Protein AF-A0A8T5FDN6-F1 (afdb_monomer)

Foldseek 3Di:
DDDPPVLQVQLVVQLVVVQWADPDLQKIWGAHPPDNDIWIGGNQAIPDPQLVVPDPPDDPDPRDGSRSSNVVVVCVVVVND

Nearest PDB structures (foldseek):
  6iip-assembly2_B  TM=3.396E-01  e=2.612E+00  Homo sapiens
  8eih-assembly1_E  TM=2.972E-01  e=5.352E+00  Homo sapiens
  5xsl-assembly1_A  TM=3.248E-01  e=6.508E+00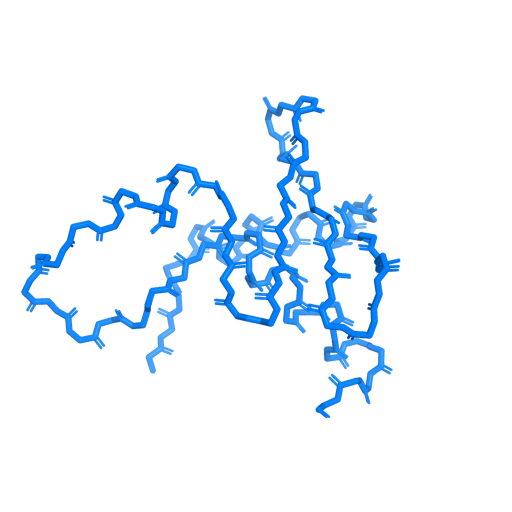  Rattus norvegicus
  6iiq-assembly1_C  TM=3.228E-01  e=9.625E+00  Homo sapiens

Solvent-accessible surface area (backbone atoms only — not comparable to full-atom values): 4900 Å² total; per-residue (Å²): 140,77,76,56,69,72,37,51,56,49,8,50,54,31,44,78,68,64,30,60,44,80,78,49,99,55,30,32,40,29,48,42,93,89,46,96,53,66,36,48,33,46,80,85,45,49,72,40,65,72,54,72,63,62,69,91,74,91,61,98,65,79,88,72,44,30,63,54,51,19,50,48,54,51,27,62,76,68,70,60,126

Secondary structure (DSSP, 8-state):
----HHHHHHHHHHHHTT-EEE-SSSEEEEE-TTSS-EEEEETTEE-SHHHHT----S-------HHHHHHHHHHHHTT--

Radius of gyration: 12.11 Å; Cα contacts (8 Å, |Δi|>4): 111; chains: 1; bounding box: 29×30×29 Å

Sequence (81 aa):
MVAEKRTIEKAIKVFESGGVEKIDNNSFQVKSINSERSHDVVENKCNCLGFKLYKHGDKKADRTCYHLEAVKLFKDSQGIS

Mean predicted aligned error: 6.21 Å

Structure (mmCIF, N/CA/C/O backbone):
data_AF-A0A8T5FDN6-F1
#
_entry.id   AF-A0A8T5FDN6-F1
#
loop_
_atom_site.group_PDB
_atom_site.id
_atom_site.type_symbol
_atom_site.label_atom_id
_atom_site.label_alt_id
_atom_site.label_comp_id
_atom_site.label_asym_id
_atom_site.label_entity_id
_atom_site.label_seq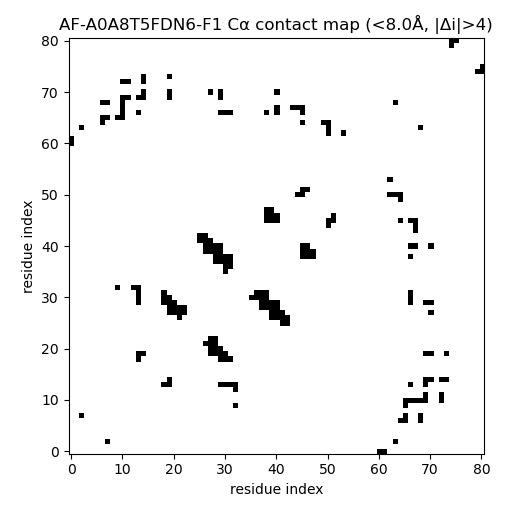_id
_atom_site.pdbx_PDB_ins_code
_atom_site.Cartn_x
_atom_site.Cartn_y
_atom_site.Cartn_z
_atom_site.occupancy
_atom_site.B_iso_or_equiv
_atom_site.auth_seq_id
_atom_site.auth_comp_id
_atom_site.auth_asym_id
_atom_site.auth_atom_id
_atom_site.pdbx_PDB_model_num
ATOM 1 N N . MET A 1 1 ? 10.623 -4.542 12.537 1.00 46.19 1 MET A N 1
ATOM 2 C CA . MET A 1 1 ? 10.737 -5.014 11.140 1.00 46.19 1 MET A CA 1
ATOM 3 C C . MET A 1 1 ? 10.233 -3.870 10.278 1.00 46.19 1 MET A C 1
ATOM 5 O O . MET A 1 1 ? 9.149 -3.385 10.558 1.00 46.19 1 MET A O 1
ATOM 9 N N . VAL A 1 2 ? 11.048 -3.342 9.365 1.00 55.12 2 VAL A N 1
ATOM 10 C CA . VAL A 1 2 ? 10.745 -2.118 8.599 1.00 55.12 2 VAL A CA 1
ATOM 11 C C . VAL A 1 2 ? 10.710 -2.505 7.127 1.00 55.12 2 VAL A C 1
ATOM 13 O O . VAL A 1 2 ? 11.602 -3.225 6.675 1.00 55.12 2 VAL A O 1
ATOM 16 N N . ALA A 1 3 ? 9.668 -2.094 6.400 1.00 63.16 3 ALA A N 1
ATOM 17 C CA . ALA A 1 3 ? 9.616 -2.292 4.955 1.00 63.16 3 ALA A CA 1
ATOM 18 C C . ALA A 1 3 ? 10.867 -1.679 4.304 1.00 63.16 3 ALA A C 1
ATOM 20 O O . ALA A 1 3 ? 11.411 -0.695 4.802 1.00 63.16 3 ALA A O 1
ATOM 21 N N . GLU A 1 4 ? 11.348 -2.243 3.195 1.00 76.56 4 GLU A N 1
ATOM 22 C CA . GLU A 1 4 ? 12.564 -1.722 2.559 1.00 76.56 4 GLU A CA 1
ATOM 23 C C . GLU A 1 4 ? 12.441 -0.222 2.240 1.00 76.56 4 GLU A C 1
ATOM 25 O O . GLU A 1 4 ? 11.379 0.237 1.819 1.00 76.56 4 GLU A O 1
ATOM 30 N N . LYS A 1 5 ? 13.530 0.548 2.394 1.00 81.75 5 LYS A N 1
ATOM 31 C CA . LYS A 1 5 ? 13.537 2.018 2.235 1.00 81.75 5 LYS A CA 1
ATOM 32 C C . LYS A 1 5 ? 12.830 2.486 0.954 1.00 81.75 5 LYS A C 1
ATOM 34 O O . LYS A 1 5 ? 12.000 3.386 0.995 1.00 81.75 5 LYS A O 1
ATOM 39 N N . ARG A 1 6 ? 13.085 1.803 -0.168 1.00 83.19 6 ARG A N 1
ATOM 40 C CA . ARG A 1 6 ? 12.456 2.090 -1.472 1.00 83.19 6 ARG A CA 1
ATOM 41 C C . ARG A 1 6 ? 10.943 1.863 -1.486 1.00 83.19 6 ARG A C 1
ATOM 43 O O . ARG A 1 6 ? 10.238 2.507 -2.257 1.00 83.19 6 ARG A O 1
ATOM 50 N N . THR A 1 7 ? 10.444 0.923 -0.691 1.00 86.31 7 THR A N 1
ATOM 51 C CA . THR A 1 7 ? 9.009 0.656 -0.532 1.00 86.31 7 THR A CA 1
ATOM 52 C C . THR A 1 7 ? 8.342 1.799 0.221 1.00 86.31 7 THR A C 1
ATOM 54 O O . THR A 1 7 ? 7.30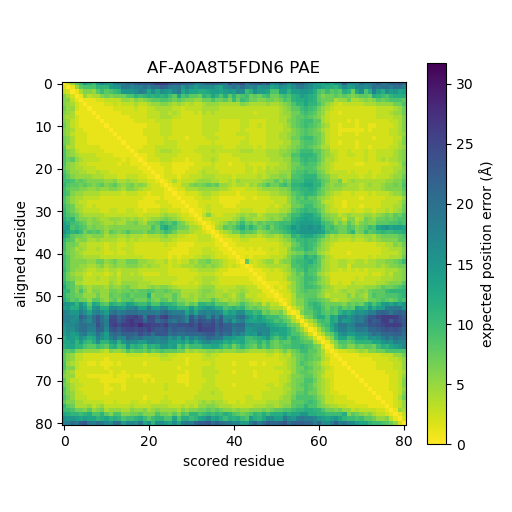3 2.278 -0.225 1.00 86.31 7 THR A O 1
ATOM 57 N N . ILE A 1 8 ? 8.978 2.284 1.291 1.00 88.88 8 ILE A N 1
ATOM 58 C CA . ILE A 1 8 ? 8.495 3.427 2.076 1.00 88.88 8 ILE A CA 1
ATOM 59 C C . ILE A 1 8 ? 8.515 4.720 1.253 1.00 88.88 8 ILE A C 1
ATOM 61 O O . ILE A 1 8 ? 7.501 5.404 1.178 1.00 88.88 8 ILE A O 1
ATOM 65 N N . GLU A 1 9 ? 9.614 5.022 0.556 1.00 91.25 9 GLU A N 1
ATOM 66 C CA . GLU A 1 9 ? 9.720 6.215 -0.306 1.00 91.25 9 GLU A CA 1
ATOM 67 C C . GLU A 1 9 ? 8.616 6.248 -1.376 1.00 91.25 9 GLU A C 1
ATOM 69 O O . GLU A 1 9 ? 8.002 7.284 -1.633 1.00 91.25 9 GLU A O 1
ATOM 74 N N . LYS A 1 10 ? 8.319 5.093 -1.985 1.00 91.25 10 LYS A N 1
ATOM 75 C CA . LYS A 1 10 ? 7.225 4.964 -2.953 1.00 91.25 10 LYS A CA 1
ATOM 76 C C . LYS A 1 10 ? 5.857 5.138 -2.301 1.00 91.25 10 LYS A C 1
ATOM 78 O O . LYS A 1 10 ? 5.005 5.807 -2.875 1.00 91.25 10 LYS A O 1
ATOM 83 N N . ALA A 1 11 ? 5.647 4.546 -1.131 1.00 92.88 11 ALA A N 1
ATOM 84 C CA . ALA A 1 11 ? 4.388 4.648 -0.406 1.00 92.88 11 ALA A CA 1
ATOM 85 C C . ALA A 1 11 ? 4.054 6.102 -0.054 1.00 92.88 11 ALA A C 1
ATOM 87 O O . ALA A 1 11 ? 2.952 6.557 -0.349 1.00 92.88 11 ALA A O 1
ATOM 88 N N . ILE A 1 12 ? 5.037 6.839 0.475 1.00 93.19 12 ILE A N 1
ATOM 89 C CA . ILE A 1 12 ? 4.918 8.269 0.784 1.00 93.19 12 ILE A CA 1
ATOM 90 C C . ILE A 1 12 ? 4.543 9.047 -0.476 1.00 93.19 12 ILE A C 1
ATOM 92 O O . ILE A 1 12 ? 3.543 9.752 -0.477 1.00 93.19 12 ILE A O 1
ATOM 96 N N . LYS A 1 13 ? 5.259 8.838 -1.587 1.00 93.69 13 LYS A N 1
ATOM 97 C CA . LYS A 1 13 ? 4.967 9.541 -2.844 1.00 93.69 13 LYS A CA 1
ATOM 98 C C . LYS A 1 13 ? 3.540 9.295 -3.351 1.00 93.69 13 LYS A C 1
ATOM 100 O O . LYS A 1 13 ? 2.900 10.214 -3.858 1.00 93.69 13 LYS A O 1
ATOM 105 N N . VAL A 1 14 ? 3.037 8.062 -3.252 1.00 93.75 14 VAL A N 1
ATOM 106 C CA . VAL A 1 14 ? 1.649 7.740 -3.635 1.00 93.75 14 VAL A CA 1
ATOM 107 C C . VAL A 1 14 ? 0.656 8.426 -2.704 1.00 93.75 14 VAL A C 1
ATOM 109 O O . VAL A 1 14 ? -0.324 8.993 -3.176 1.00 93.75 14 VAL A O 1
ATOM 112 N N . PHE A 1 15 ? 0.915 8.401 -1.401 1.00 93.94 15 PHE A N 1
ATOM 113 C CA . PHE A 1 15 ? 0.066 9.048 -0.411 1.00 93.94 15 PHE A CA 1
ATOM 114 C C . PHE A 1 15 ? 0.007 10.572 -0.616 1.00 93.94 15 PHE A C 1
ATOM 116 O O . PHE A 1 15 ? -1.079 11.122 -0.780 1.00 93.94 15 PHE A O 1
ATOM 123 N N . GLU A 1 16 ? 1.159 11.238 -0.719 1.00 92.88 16 GLU A N 1
ATOM 124 C CA . GLU A 1 16 ? 1.264 12.694 -0.908 1.00 92.88 16 GLU A CA 1
ATOM 125 C C . GLU A 1 16 ? 0.654 13.177 -2.230 1.00 92.88 16 GLU A C 1
ATOM 127 O O . GLU A 1 16 ? 0.166 14.299 -2.319 1.00 92.88 16 GLU A O 1
ATOM 132 N N . SER A 1 17 ? 0.644 12.329 -3.262 1.00 92.44 17 SER A N 1
ATOM 133 C CA . SER A 1 17 ? 0.010 12.643 -4.550 1.00 9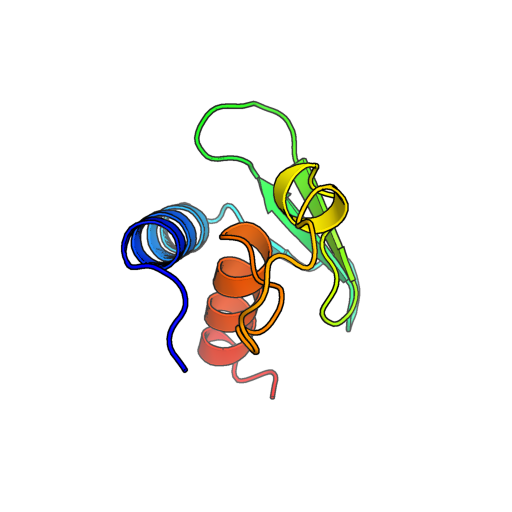2.44 17 SER A CA 1
ATOM 134 C C . SER A 1 17 ? -1.504 12.402 -4.576 1.00 92.44 17 SER A C 1
ATOM 136 O O . SER A 1 17 ? -2.120 12.543 -5.633 1.00 92.44 17 SER A O 1
ATOM 138 N N . GLY A 1 18 ? -2.120 12.021 -3.449 1.00 91.94 18 GLY A N 1
ATOM 139 C CA . GLY A 1 18 ? -3.543 11.672 -3.398 1.00 91.94 18 GLY A CA 1
ATOM 140 C C . GLY A 1 18 ? -3.865 10.392 -4.177 1.00 91.94 18 GLY A C 1
ATOM 141 O O . GLY A 1 18 ? -4.973 10.213 -4.675 1.00 91.94 18 GLY A O 1
ATOM 142 N N . GLY A 1 19 ? -2.885 9.500 -4.332 1.00 92.56 19 GLY A N 1
ATOM 143 C CA . GLY A 1 19 ? -3.019 8.249 -5.071 1.00 92.56 19 GLY A CA 1
ATOM 144 C C . GLY A 1 19 ? -3.726 7.133 -4.301 1.00 92.56 19 GLY A C 1
ATOM 145 O O . GLY A 1 19 ? -3.755 6.013 -4.804 1.00 92.56 19 GLY A O 1
ATOM 146 N N . VAL A 1 20 ? -4.260 7.403 -3.107 1.00 94.25 20 VAL A N 1
ATOM 147 C CA . VAL A 1 20 ? -5.018 6.453 -2.280 1.00 94.25 20 VAL A CA 1
ATOM 148 C C . VAL A 1 20 ? -6.466 6.925 -2.179 1.00 94.25 20 VAL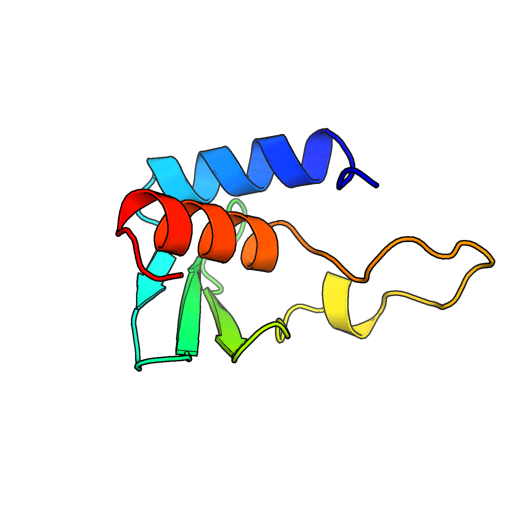 A C 1
ATOM 150 O O . VAL A 1 20 ? -6.727 8.028 -1.708 1.00 94.25 20 VAL A O 1
ATOM 153 N N . GLU A 1 21 ? -7.401 6.073 -2.580 1.00 93.94 21 GLU A N 1
ATOM 154 C CA . GLU A 1 21 ? -8.840 6.314 -2.507 1.00 93.94 21 GLU A CA 1
ATOM 155 C C . GLU A 1 21 ? -9.498 5.248 -1.625 1.00 93.94 21 GLU A C 1
ATOM 157 O O . GLU A 1 21 ? -9.257 4.049 -1.784 1.00 93.94 21 GLU A O 1
ATOM 162 N N . LYS A 1 22 ? -10.326 5.671 -0.665 1.00 93.44 22 LYS A N 1
ATOM 163 C CA . LYS A 1 22 ? -11.119 4.750 0.156 1.00 93.44 22 LYS A CA 1
ATOM 164 C C . LYS A 1 22 ? -12.379 4.359 -0.617 1.00 93.44 22 LYS A C 1
ATOM 166 O O . LYS A 1 22 ? -13.180 5.227 -0.941 1.00 93.44 22 LYS A O 1
ATOM 171 N N . ILE A 1 23 ? -12.554 3.062 -0.866 1.00 92.69 23 ILE A N 1
ATOM 172 C CA . ILE A 1 23 ? -13.716 2.510 -1.581 1.00 92.69 23 ILE A CA 1
ATOM 173 C C . ILE A 1 23 ? -14.762 1.984 -0.592 1.00 92.69 23 ILE A C 1
ATOM 175 O O . ILE A 1 23 ? -15.954 2.195 -0.780 1.00 92.69 23 ILE A O 1
ATOM 179 N N . ASP A 1 24 ? -14.311 1.325 0.478 1.00 89.88 24 ASP A N 1
ATOM 180 C CA . ASP A 1 24 ? -15.152 0.783 1.552 1.00 89.88 24 ASP A CA 1
ATOM 181 C C . ASP A 1 24 ? -14.428 0.917 2.910 1.00 89.88 24 ASP A C 1
ATOM 183 O O . ASP A 1 24 ? -13.311 1.436 2.980 1.00 89.88 24 ASP A O 1
ATOM 187 N N . ASN A 1 25 ? -15.021 0.450 4.011 1.00 84.44 25 ASN A N 1
ATOM 188 C CA . ASN A 1 25 ? -14.423 0.503 5.349 1.00 84.44 25 ASN A CA 1
ATOM 189 C C . ASN A 1 25 ? -13.036 -0.149 5.406 1.00 84.44 25 ASN A C 1
ATOM 191 O O . ASN A 1 25 ? -12.118 0.418 6.003 1.00 84.44 25 ASN A O 1
ATOM 195 N N . ASN A 1 26 ? -12.862 -1.278 4.717 1.00 87.06 26 ASN A N 1
ATOM 196 C CA . ASN A 1 26 ? -11.613 -2.040 4.697 1.00 87.06 26 ASN A CA 1
ATOM 197 C C . ASN A 1 26 ? -11.026 -2.204 3.288 1.00 87.06 26 ASN A C 1
ATOM 199 O O . ASN A 1 26 ? -10.085 -2.979 3.123 1.00 87.06 26 ASN A O 1
ATOM 203 N N . SER A 1 27 ? -11.541 -1.475 2.295 1.00 92.44 27 SER A N 1
ATOM 204 C CA . SER A 1 27 ? -11.117 -1.588 0.896 1.00 92.44 27 SER A CA 1
ATOM 205 C C . SER A 1 27 ? -10.666 -0.241 0.357 1.00 92.44 27 SER A C 1
ATOM 207 O O . SER A 1 27 ? -11.383 0.756 0.440 1.00 92.44 27 SER A O 1
ATOM 209 N N . PHE A 1 28 ? -9.473 -0.225 -0.221 1.00 94.75 28 PHE A N 1
ATOM 210 C CA . PHE A 1 28 ? -8.820 0.967 -0.742 1.00 94.75 28 PHE A CA 1
ATOM 211 C C . PHE A 1 28 ? -8.321 0.687 -2.150 1.00 94.75 28 PHE A C 1
ATOM 213 O O . PHE A 1 28 ? -7.817 -0.402 -2.427 1.00 94.75 28 PHE A O 1
ATOM 220 N N . GLN A 1 29 ? -8.413 1.680 -3.019 1.00 94.94 29 GLN A N 1
ATOM 221 C CA . GLN A 1 29 ? -7.808 1.651 -4.335 1.00 94.94 29 GLN A CA 1
ATOM 222 C C . GLN A 1 29 ? -6.572 2.551 -4.342 1.00 94.94 29 GLN A C 1
ATOM 224 O O . GLN A 1 29 ? -6.596 3.675 -3.847 1.00 94.94 29 GLN A O 1
ATOM 229 N N . VAL A 1 30 ? -5.468 2.047 -4.888 1.00 94.88 30 VAL A N 1
ATOM 230 C CA . VAL A 1 30 ? -4.172 2.725 -4.863 1.00 94.88 30 VAL A CA 1
ATOM 231 C C . VAL A 1 30 ? -3.589 2.815 -6.266 1.00 94.88 30 VAL A C 1
ATOM 233 O O . VAL A 1 30 ? -3.336 1.793 -6.908 1.00 94.88 30 VAL A O 1
ATOM 236 N N . LYS A 1 31 ? -3.319 4.031 -6.737 1.00 93.25 31 LYS A N 1
ATOM 237 C CA . LYS A 1 31 ? -2.679 4.288 -8.031 1.00 93.25 31 LYS A CA 1
ATOM 238 C C . LYS A 1 31 ? -1.208 3.880 -8.005 1.00 93.25 31 LYS A C 1
ATOM 240 O O . LYS A 1 31 ? -0.480 4.121 -7.040 1.00 93.25 31 LYS A O 1
ATOM 245 N N . SER A 1 32 ? -0.744 3.275 -9.093 1.00 88.69 32 SER A N 1
ATOM 246 C CA . SER A 1 32 ? 0.681 3.001 -9.272 1.00 88.69 32 SER A CA 1
ATOM 247 C C . SER A 1 32 ? 1.443 4.261 -9.672 1.00 88.69 32 SER A C 1
ATOM 249 O O . SER A 1 32 ? 0.995 5.032 -10.507 1.00 88.69 32 SER A O 1
ATOM 251 N N . ILE A 1 33 ? 2.660 4.430 -9.151 1.00 83.44 33 ILE A N 1
ATOM 252 C CA . ILE A 1 33 ? 3.505 5.606 -9.454 1.00 83.44 33 ILE A CA 1
ATOM 253 C C . ILE A 1 33 ? 3.869 5.691 -10.943 1.00 83.44 33 ILE A C 1
ATOM 255 O O . ILE A 1 33 ? 3.989 6.777 -11.493 1.00 83.44 33 ILE A O 1
ATOM 259 N N . ASN A 1 34 ? 4.084 4.539 -11.584 1.00 78.12 34 ASN A N 1
ATOM 260 C CA . ASN A 1 34 ? 4.634 4.450 -12.941 1.00 78.12 34 ASN A CA 1
ATOM 261 C C . ASN A 1 34 ? 3.632 3.875 -13.953 1.00 78.12 34 ASN A C 1
ATOM 263 O O . ASN A 1 34 ? 4.032 3.399 -15.013 1.00 78.12 34 ASN A O 1
ATOM 267 N N . SER A 1 35 ? 2.350 3.797 -13.601 1.00 79.56 35 SER A N 1
ATOM 268 C CA . SER A 1 35 ? 1.338 3.199 -14.467 1.00 79.56 35 SER A CA 1
ATOM 269 C C . SER A 1 35 ? -0.029 3.779 -14.153 1.00 79.56 35 SER A C 1
ATOM 271 O O . SER A 1 35 ? -0.344 4.011 -12.994 1.00 79.56 35 SER A O 1
ATOM 273 N N . GLU A 1 36 ? -0.871 3.905 -15.174 1.00 80.44 36 GLU A N 1
ATOM 274 C CA . GLU A 1 36 ? -2.289 4.261 -15.025 1.00 80.44 36 GLU A CA 1
ATOM 275 C C . GLU A 1 36 ? -3.114 3.158 -14.338 1.00 80.44 36 GLU A C 1
ATOM 277 O O . GLU A 1 36 ? -4.311 3.304 -14.110 1.00 80.44 36 GLU A O 1
ATOM 282 N N . ARG A 1 37 ? -2.478 2.032 -13.992 1.00 87.38 37 ARG A N 1
ATOM 283 C CA . ARG A 1 37 ? -3.108 0.937 -13.261 1.00 87.38 37 ARG A CA 1
ATOM 284 C C . ARG A 1 37 ? -3.216 1.251 -11.774 1.00 87.38 37 ARG A C 1
ATOM 286 O O . ARG A 1 37 ? -2.211 1.503 -11.099 1.00 87.38 37 ARG A O 1
ATOM 293 N N . SER A 1 38 ? -4.428 1.103 -11.262 1.00 91.19 38 SER A N 1
ATOM 294 C CA . SER A 1 38 ? -4.706 1.030 -9.833 1.00 91.19 38 SER A CA 1
ATOM 295 C C . SER A 1 38 ? -4.660 -0.410 -9.320 1.00 91.19 38 SER A C 1
ATOM 297 O O . SER A 1 38 ? -4.843 -1.369 -10.073 1.00 91.19 38 SER A O 1
ATOM 299 N N . HIS A 1 39 ? -4.407 -0.548 -8.025 1.00 92.94 39 HIS A N 1
ATOM 300 C CA . HIS A 1 39 ? -4.404 -1.806 -7.292 1.00 92.94 39 HIS A CA 1
ATOM 301 C C . HIS A 1 39 ? -5.322 -1.714 -6.087 1.00 92.94 39 HIS A C 1
ATOM 303 O O . HIS A 1 39 ? -5.334 -0.699 -5.394 1.00 92.94 39 HIS A O 1
ATOM 309 N N . ASP A 1 40 ? -6.027 -2.800 -5.804 1.00 93.19 40 ASP A N 1
ATOM 310 C CA . ASP A 1 40 ? -6.919 -2.865 -4.658 1.00 93.19 40 ASP A CA 1
ATOM 311 C C . ASP A 1 40 ? -6.163 -3.424 -3.457 1.00 93.19 40 ASP A C 1
ATOM 313 O O . ASP A 1 40 ? -5.413 -4.409 -3.549 1.00 93.19 40 ASP A O 1
ATOM 317 N N . VAL A 1 41 ? -6.365 -2.768 -2.325 1.00 92.50 41 VAL A N 1
ATOM 318 C CA . VAL A 1 41 ? -5.885 -3.168 -1.014 1.00 92.50 41 VAL A CA 1
ATOM 319 C C . VAL A 1 41 ? -7.106 -3.431 -0.149 1.00 92.50 41 VAL A C 1
ATOM 321 O O . VAL A 1 41 ? -7.830 -2.508 0.216 1.00 92.50 41 VAL A O 1
ATOM 324 N N . VAL A 1 42 ? -7.325 -4.701 0.176 1.00 92.00 42 VAL A N 1
ATOM 325 C CA . VAL A 1 42 ? -8.433 -5.142 1.026 1.00 92.00 42 VAL A CA 1
ATOM 326 C C . VAL A 1 42 ? -7.849 -5.701 2.313 1.00 92.00 42 VAL A C 1
ATOM 328 O O . VAL A 1 42 ? -7.002 -6.599 2.288 1.00 92.00 42 VAL A O 1
ATOM 331 N N . GLU A 1 43 ? -8.276 -5.125 3.433 1.00 86.38 43 GLU A N 1
ATOM 332 C CA . GLU A 1 43 ? -7.744 -5.348 4.777 1.00 86.38 43 GLU A CA 1
ATOM 333 C C . GLU A 1 43 ? -6.235 -5.066 4.852 1.00 86.38 43 GLU A C 1
ATOM 335 O O . GLU A 1 43 ? -5.832 -3.931 5.105 1.00 86.38 43 GLU A O 1
ATOM 340 N N . ASN A 1 44 ? -5.420 -6.097 4.603 1.00 83.44 44 ASN A N 1
ATOM 341 C CA . ASN A 1 44 ? -3.957 -6.081 4.619 1.00 83.44 44 ASN A CA 1
ATOM 342 C C . ASN A 1 44 ? -3.341 -6.821 3.415 1.00 83.44 44 ASN A C 1
ATOM 344 O O . ASN A 1 44 ? -2.189 -7.261 3.454 1.00 83.44 44 ASN A O 1
ATOM 348 N N . LYS A 1 45 ? -4.117 -7.019 2.346 1.00 87.00 45 LYS A N 1
ATOM 349 C CA . LYS A 1 45 ? -3.695 -7.738 1.142 1.00 87.00 45 LYS A CA 1
ATOM 350 C C . LYS A 1 45 ? -3.817 -6.823 -0.060 1.00 87.00 45 LYS A C 1
ATOM 352 O O . LYS A 1 45 ? -4.859 -6.216 -0.268 1.00 87.00 45 LYS A O 1
ATOM 357 N N . CYS A 1 46 ? -2.764 -6.765 -0.866 1.00 90.19 46 CYS A N 1
ATOM 358 C CA . CYS A 1 46 ? -2.779 -6.037 -2.127 1.00 90.19 46 CYS A CA 1
ATOM 359 C C . CYS A 1 46 ? -2.894 -7.012 -3.304 1.00 90.19 46 CYS A C 1
ATOM 361 O O . CYS A 1 46 ? -2.263 -8.071 -3.299 1.00 90.19 46 CYS A O 1
ATOM 363 N N . ASN A 1 47 ? -3.658 -6.648 -4.336 1.00 89.56 47 ASN A N 1
ATOM 364 C CA . ASN A 1 47 ? -3.775 -7.440 -5.564 1.00 89.56 47 ASN A CA 1
ATOM 365 C C . ASN A 1 47 ? -2.580 -7.272 -6.530 1.00 89.56 47 ASN A C 1
ATOM 367 O O . ASN A 1 47 ? -2.570 -7.864 -7.613 1.00 89.56 47 ASN A O 1
ATOM 371 N N . CYS A 1 48 ? -1.565 -6.478 -6.170 1.00 88.50 48 CYS A N 1
ATOM 372 C CA . CYS A 1 48 ? -0.422 -6.231 -7.039 1.00 88.50 48 CYS A CA 1
ATOM 373 C C . CYS A 1 48 ? 0.462 -7.477 -7.206 1.00 88.50 48 CYS A C 1
ATOM 375 O O . CYS A 1 48 ? 0.606 -8.317 -6.311 1.00 88.50 48 CYS A O 1
ATOM 377 N N . LEU A 1 49 ? 1.112 -7.582 -8.370 1.00 81.00 49 LEU A N 1
ATOM 378 C CA . LEU A 1 49 ? 1.997 -8.709 -8.673 1.00 81.00 49 LEU A CA 1
ATOM 379 C C . LEU A 1 49 ? 3.148 -8.824 -7.669 1.00 81.00 49 LEU A C 1
ATOM 381 O O . LEU A 1 49 ? 3.526 -9.934 -7.326 1.00 81.00 49 LEU A O 1
ATOM 385 N N . GLY A 1 50 ? 3.668 -7.705 -7.154 1.00 75.44 50 GLY A N 1
ATOM 386 C CA . GLY A 1 50 ? 4.734 -7.717 -6.147 1.00 75.44 50 GLY A CA 1
ATOM 387 C C . GLY A 1 50 ? 4.316 -8.394 -4.839 1.00 75.44 50 GLY A C 1
ATOM 388 O O . GLY A 1 50 ? 5.103 -9.134 -4.259 1.00 75.44 50 GLY A O 1
ATOM 389 N N . PHE A 1 51 ? 3.063 -8.206 -4.414 1.00 78.44 51 PHE A N 1
ATOM 390 C CA . PHE A 1 51 ? 2.508 -8.869 -3.235 1.00 78.44 51 PHE A CA 1
ATOM 391 C C . PHE A 1 51 ? 2.199 -10.350 -3.511 1.00 78.44 51 PHE A C 1
ATOM 393 O O . PHE A 1 51 ? 2.508 -11.212 -2.691 1.00 78.44 51 PHE A O 1
ATOM 400 N N . LYS A 1 52 ? 1.649 -10.667 -4.695 1.00 73.69 52 LYS A N 1
ATOM 401 C CA . LYS A 1 52 ? 1.307 -12.043 -5.107 1.00 73.69 52 LYS A CA 1
ATOM 402 C C . LYS A 1 52 ? 2.535 -12.925 -5.367 1.00 73.69 52 LYS A C 1
ATOM 404 O O . LYS A 1 52 ? 2.496 -14.121 -5.096 1.00 73.69 52 LYS A O 1
ATOM 409 N N . LEU A 1 53 ? 3.603 -12.348 -5.916 1.00 67.12 53 LEU A N 1
ATOM 410 C CA . LEU A 1 53 ? 4.838 -13.042 -6.298 1.00 67.12 53 LEU A CA 1
ATOM 411 C C . LEU A 1 53 ? 5.907 -13.016 -5.201 1.00 67.12 53 LEU A C 1
ATOM 413 O O . LEU A 1 53 ? 7.019 -13.482 -5.454 1.00 67.12 53 LEU A O 1
ATOM 417 N N . TYR A 1 54 ? 5.603 -12.490 -4.008 1.00 64.12 54 TYR A N 1
ATOM 418 C CA . TYR A 1 54 ? 6.507 -12.539 -2.860 1.00 64.12 54 TYR A CA 1
ATOM 419 C C . TYR A 1 54 ? 6.765 -14.008 -2.482 1.00 64.12 54 TYR A C 1
ATOM 421 O O . TYR A 1 54 ? 6.006 -14.629 -1.736 1.00 64.12 54 TYR A O 1
ATOM 429 N N . LYS A 1 55 ? 7.809 -14.602 -3.073 1.00 53.88 55 LYS A N 1
ATOM 430 C CA . LYS A 1 55 ? 8.257 -15.964 -2.782 1.00 53.88 55 LYS A CA 1
ATOM 431 C C . LYS A 1 55 ? 8.784 -15.998 -1.348 1.00 53.88 55 LYS A C 1
ATOM 433 O O . LYS A 1 55 ? 9.554 -15.125 -0.962 1.00 53.88 55 LYS A O 1
ATOM 438 N N . HIS A 1 56 ? 8.387 -17.024 -0.594 1.00 53.62 56 HIS A N 1
ATOM 439 C CA . HIS A 1 56 ? 8.848 -17.357 0.760 1.00 53.62 56 HIS A CA 1
ATOM 440 C C . HIS A 1 56 ? 10.352 -17.716 0.795 1.00 53.62 56 HIS A C 1
ATOM 442 O O . HIS A 1 56 ? 10.730 -18.824 1.156 1.00 53.62 56 HIS A O 1
ATOM 448 N N . GLY A 1 57 ? 11.223 -16.803 0.368 1.00 48.62 57 GLY A N 1
ATOM 449 C CA . GLY A 1 57 ? 12.669 -16.939 0.482 1.00 48.62 57 GLY A CA 1
ATOM 450 C C . GLY A 1 57 ? 13.123 -16.542 1.883 1.00 48.62 57 GLY A C 1
ATOM 451 O O . GLY A 1 57 ? 13.407 -15.375 2.130 1.00 48.62 57 GLY A O 1
ATOM 452 N N . ASP A 1 58 ? 13.141 -17.515 2.791 1.00 46.91 58 ASP A N 1
ATOM 453 C CA . ASP A 1 58 ? 13.972 -17.596 4.0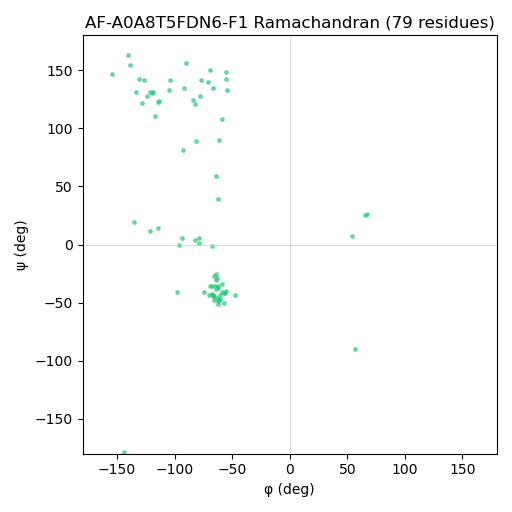06 1.00 46.91 58 ASP A CA 1
ATOM 454 C C . ASP A 1 58 ? 13.999 -16.462 5.044 1.00 46.91 58 ASP A C 1
ATOM 456 O O . ASP A 1 58 ? 14.760 -16.536 6.010 1.00 46.91 58 ASP A O 1
ATOM 460 N N . LYS A 1 59 ? 13.168 -15.422 4.960 1.00 48.88 59 LYS A N 1
ATOM 461 C CA . LYS A 1 59 ? 13.142 -14.391 6.008 1.00 48.88 59 LYS A CA 1
ATOM 462 C C . LYS A 1 59 ? 11.722 -14.061 6.427 1.00 48.88 59 LYS A C 1
ATOM 464 O O . LYS A 1 59 ? 10.863 -13.791 5.598 1.00 48.88 59 LYS A O 1
ATOM 469 N N . LYS A 1 60 ? 11.508 -14.056 7.748 1.00 52.34 60 LYS A N 1
ATOM 470 C CA . LYS A 1 60 ? 10.306 -13.615 8.482 1.00 52.34 60 LYS A CA 1
ATOM 471 C C . LYS A 1 60 ? 10.002 -12.114 8.281 1.00 52.34 60 LYS A C 1
ATOM 473 O O . LYS A 1 60 ? 9.701 -11.417 9.242 1.00 52.34 60 LYS A O 1
ATOM 478 N N . ALA A 1 61 ? 10.186 -11.577 7.079 1.00 55.25 61 ALA A N 1
ATOM 479 C CA . ALA A 1 61 ? 9.799 -10.218 6.749 1.00 55.25 61 ALA A CA 1
ATOM 480 C C . ALA A 1 61 ? 8.318 -10.238 6.363 1.00 55.25 61 ALA A C 1
ATOM 482 O O . ALA A 1 61 ? 7.910 -11.009 5.492 1.00 55.25 61 ALA A O 1
ATOM 483 N N . ASP A 1 62 ? 7.509 -9.430 7.047 1.00 59.56 62 ASP A N 1
ATOM 484 C CA . ASP A 1 62 ? 6.087 -9.307 6.745 1.00 59.56 62 ASP A CA 1
ATOM 485 C C . ASP A 1 62 ? 5.881 -8.953 5.269 1.00 59.56 62 ASP A C 1
ATOM 487 O O . ASP A 1 62 ? 6.541 -8.069 4.716 1.00 59.56 62 ASP A O 1
ATOM 491 N N . ARG A 1 63 ? 4.957 -9.669 4.620 1.00 69.56 63 ARG A N 1
ATOM 492 C CA . ARG A 1 63 ? 4.577 -9.436 3.222 1.00 69.56 63 ARG A CA 1
ATOM 493 C C . ARG A 1 63 ? 4.059 -8.008 3.088 1.00 69.56 63 ARG A C 1
ATOM 495 O O . ARG A 1 63 ? 2.959 -7.709 3.541 1.00 69.56 63 ARG A O 1
ATOM 502 N N . THR A 1 64 ? 4.833 -7.137 2.453 1.00 79.44 64 THR A N 1
ATOM 503 C CA . THR A 1 64 ? 4.436 -5.751 2.219 1.00 79.44 64 THR A CA 1
ATOM 504 C C . THR A 1 64 ? 4.815 -5.274 0.820 1.00 79.44 64 THR A C 1
ATOM 506 O O . THR A 1 64 ? 5.720 -5.798 0.171 1.00 79.44 64 THR A O 1
ATOM 509 N N . CYS A 1 65 ? 4.072 -4.289 0.332 1.00 88.44 65 CYS A N 1
ATOM 510 C CA . CYS A 1 65 ? 4.307 -3.577 -0.913 1.00 88.44 65 CYS A CA 1
ATOM 511 C C . CYS A 1 65 ? 4.004 -2.095 -0.682 1.00 88.44 65 CYS A C 1
ATOM 513 O O . CYS A 1 65 ? 3.319 -1.736 0.274 1.00 88.44 65 CYS A O 1
ATOM 515 N N . TYR A 1 66 ? 4.478 -1.227 -1.573 1.00 90.75 66 TYR A N 1
ATOM 516 C CA . TYR A 1 66 ? 4.307 0.212 -1.379 1.00 90.75 66 TYR A CA 1
ATOM 517 C C . TYR A 1 6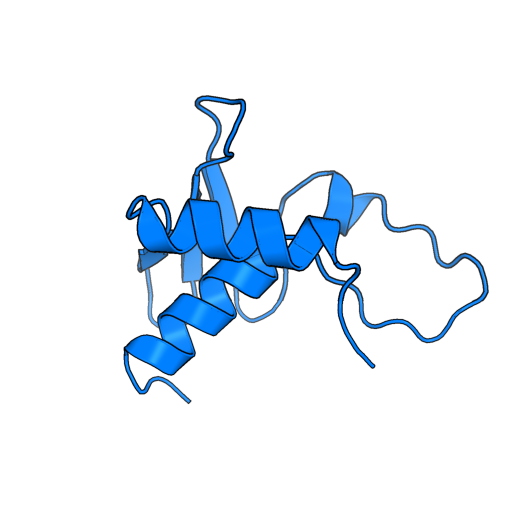6 ? 2.830 0.636 -1.406 1.00 90.75 66 TYR A C 1
ATOM 519 O O . TYR A 1 66 ? 2.484 1.625 -0.775 1.00 90.75 66 TYR A O 1
ATOM 527 N N . HIS A 1 67 ? 1.949 -0.122 -2.076 1.00 92.75 67 HIS A N 1
ATOM 528 C CA . HIS A 1 67 ? 0.501 0.115 -2.046 1.00 92.75 67 HIS A CA 1
ATOM 529 C C . HIS A 1 67 ? -0.088 -0.114 -0.655 1.00 92.75 67 HIS A C 1
ATOM 531 O O . HIS A 1 67 ? -0.875 0.693 -0.174 1.00 92.75 67 HIS A O 1
ATOM 537 N N . LEU A 1 68 ? 0.318 -1.204 0.002 1.00 91.69 68 LEU A N 1
ATOM 538 C CA . LEU A 1 68 ? -0.137 -1.533 1.349 1.00 91.69 68 LEU A CA 1
ATOM 539 C C . LEU A 1 68 ? 0.376 -0.504 2.362 1.00 91.69 68 LEU A C 1
ATOM 541 O O . LEU A 1 68 ? -0.391 -0.035 3.196 1.00 91.69 68 LEU A O 1
ATOM 545 N N . GLU A 1 69 ? 1.649 -0.117 2.263 1.00 92.12 69 GLU A N 1
ATOM 546 C CA . GLU A 1 69 ? 2.217 0.924 3.128 1.00 92.12 69 GLU A CA 1
ATOM 547 C C . GLU A 1 69 ? 1.569 2.296 2.879 1.00 92.12 69 GLU A C 1
ATOM 549 O O . GLU A 1 69 ? 1.324 3.024 3.834 1.00 92.12 69 GLU A O 1
ATOM 554 N N . ALA A 1 70 ? 1.203 2.636 1.637 1.00 93.88 70 ALA A N 1
ATOM 555 C CA . ALA A 1 70 ? 0.485 3.881 1.345 1.00 93.88 70 ALA A CA 1
ATOM 556 C C . ALA A 1 70 ? -0.904 3.907 2.002 1.00 93.88 70 ALA A C 1
ATOM 558 O O . ALA A 1 70 ? -1.322 4.935 2.528 1.00 93.88 70 ALA A O 1
ATOM 559 N N . VAL A 1 71 ? -1.603 2.768 2.028 1.00 93.44 71 VAL A N 1
ATOM 560 C CA . VAL A 1 71 ? -2.889 2.637 2.730 1.00 93.44 71 VAL A CA 1
ATOM 561 C C . VAL A 1 71 ? -2.719 2.737 4.241 1.00 93.44 71 VAL A C 1
ATOM 563 O O . VAL A 1 71 ? -3.576 3.325 4.892 1.00 93.44 71 VAL A O 1
ATOM 566 N N . LYS A 1 72 ? -1.626 2.215 4.809 1.00 91.62 72 LYS A N 1
ATOM 567 C CA . LYS A 1 72 ? -1.316 2.413 6.234 1.00 91.62 72 LYS A CA 1
ATOM 568 C C . LYS A 1 72 ? -1.109 3.890 6.553 1.00 91.62 72 LYS A C 1
ATOM 570 O O . LYS A 1 72 ? -1.780 4.398 7.436 1.00 91.62 72 LYS A O 1
ATOM 575 N N . LEU A 1 73 ? -0.291 4.595 5.767 1.00 92.56 73 LEU A N 1
ATOM 576 C CA . LEU A 1 73 ? -0.104 6.045 5.912 1.00 92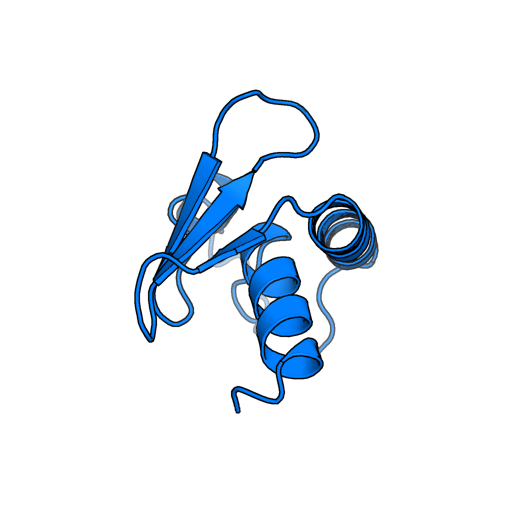.56 73 LEU A CA 1
ATOM 577 C C . LEU A 1 73 ? -1.432 6.804 5.807 1.00 92.56 73 LEU A C 1
ATOM 579 O O . LEU A 1 73 ? -1.695 7.708 6.594 1.00 92.56 73 LEU A O 1
ATOM 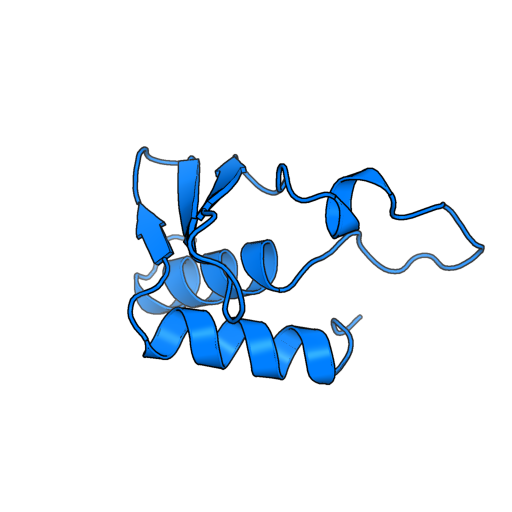583 N N . PHE A 1 74 ? -2.289 6.407 4.865 1.00 93.06 74 PHE A N 1
ATOM 584 C CA . PHE A 1 74 ? -3.616 6.992 4.711 1.00 93.06 74 PHE A CA 1
ATOM 585 C C . PHE A 1 74 ? -4.508 6.752 5.935 1.00 93.06 74 PHE A C 1
ATOM 587 O O . PHE A 1 74 ? -5.139 7.684 6.425 1.00 93.06 74 PHE A O 1
ATOM 594 N N . LYS A 1 75 ? -4.550 5.521 6.452 1.00 90.31 75 LYS A N 1
ATOM 595 C CA . LYS A 1 75 ? -5.304 5.167 7.661 1.00 90.31 75 LYS A CA 1
ATOM 596 C C . LYS A 1 75 ? -4.802 5.932 8.885 1.00 90.31 75 LYS A C 1
ATOM 598 O O . LYS A 1 75 ? -5.613 6.559 9.563 1.00 90.31 75 LYS A O 1
ATOM 603 N N . ASP A 1 76 ? -3.488 5.961 9.092 1.00 90.62 76 ASP A N 1
ATOM 604 C CA . ASP A 1 76 ? -2.835 6.678 10.191 1.00 90.62 76 ASP A CA 1
ATOM 605 C C . ASP A 1 76 ? -3.127 8.185 10.117 1.00 90.62 76 ASP A C 1
ATOM 607 O O . ASP A 1 76 ? -3.490 8.799 11.119 1.00 90.62 76 ASP A O 1
ATOM 611 N N . SER A 1 77 ? -3.057 8.779 8.918 1.00 88.31 77 SER A N 1
ATOM 612 C CA . SER A 1 77 ? -3.369 10.199 8.699 1.00 88.31 77 SER A CA 1
ATOM 613 C C . SER A 1 77 ? -4.837 10.545 8.955 1.00 88.31 77 SER A C 1
ATOM 615 O O . SER A 1 77 ? -5.137 11.692 9.277 1.00 88.31 77 SER A O 1
ATOM 617 N N . GLN A 1 78 ? -5.748 9.585 8.792 1.00 83.81 78 GLN A N 1
ATOM 618 C CA . GLN A 1 78 ? -7.187 9.768 8.992 1.00 83.81 78 GLN A CA 1
ATOM 619 C C . GLN A 1 78 ? -7.650 9.323 10.393 1.00 83.81 78 GLN A C 1
ATOM 621 O O . GLN A 1 78 ? -8.841 9.407 10.690 1.00 83.81 78 GLN A O 1
ATOM 626 N N . GLY A 1 79 ? -6.741 8.831 11.246 1.00 78.62 79 GLY A N 1
ATOM 627 C CA . GLY A 1 79 ? -7.072 8.277 12.564 1.00 78.62 79 GLY A CA 1
ATOM 628 C C . GLY A 1 79 ? -7.914 6.996 12.504 1.00 78.62 79 GLY A C 1
ATOM 629 O O . GLY A 1 79 ? -8.673 6.711 13.429 1.00 78.62 79 GLY A O 1
ATOM 630 N N . ILE A 1 80 ? -7.825 6.250 11.400 1.00 69.12 80 ILE A N 1
ATOM 631 C CA . ILE A 1 80 ? -8.561 5.003 11.167 1.00 69.12 80 ILE A CA 1
ATOM 632 C C . ILE A 1 80 ? -7.666 3.845 11.628 1.00 69.12 80 ILE A C 1
ATOM 634 O O . ILE A 1 80 ? -6.973 3.237 10.812 1.00 69.12 80 ILE A O 1
ATOM 638 N N . SER A 1 81 ? -7.654 3.585 12.936 1.00 57.47 81 SER A N 1
ATOM 639 C CA . SER A 1 81 ? -6.874 2.508 13.573 1.00 57.47 81 SER A CA 1
ATOM 640 C C . SER A 1 81 ? -7.631 1.184 13.618 1.00 57.47 81 SER A C 1
ATOM 642 O O . SER A 1 81 ? -8.804 1.201 14.053 1.00 57.47 81 SER A O 1
#

pLDDT: mean 82.44, std 14.0, range [46.19, 94.94]